Protein AF-A0A7D5LCG8-F1 (afdb_monomer)

Radius of gyration: 19.18 Å; Cα contacts (8 Å, |Δi|>4): 33; chains: 1; bounding box: 35×18×59 Å

Structure (mmCIF, N/CA/C/O backbone):
data_AF-A0A7D5LCG8-F1
#
_entry.id   AF-A0A7D5LCG8-F1
#
loop_
_atom_site.group_PDB
_atom_site.id
_atom_site.type_symbol
_atom_site.label_atom_id
_atom_site.label_alt_id
_atom_site.label_comp_id
_atom_site.label_asym_id
_atom_site.label_entity_id
_atom_site.label_seq_id
_atom_site.pdbx_PDB_ins_code
_atom_site.Cartn_x
_atom_site.Cartn_y
_atom_site.Cartn_z
_atom_site.occupancy
_atom_site.B_iso_or_equiv
_atom_site.auth_seq_id
_atom_site.auth_comp_id
_atom_site.auth_asym_id
_atom_site.auth_atom_id
_atom_site.pdbx_PDB_model_num
ATOM 1 N N . MET A 1 1 ? 17.964 9.855 -30.560 1.00 53.88 1 MET A N 1
ATOM 2 C CA . MET A 1 1 ? 17.223 9.318 -29.397 1.00 53.88 1 MET A CA 1
ATOM 3 C C . MET A 1 1 ? 18.183 9.318 -28.230 1.00 53.88 1 MET A C 1
ATOM 5 O O . MET A 1 1 ? 19.258 8.750 -28.373 1.00 53.88 1 MET A O 1
ATOM 9 N N . VAL A 1 2 ? 17.849 10.000 -27.137 1.00 62.97 2 VAL A N 1
ATOM 10 C CA . VAL A 1 2 ? 18.660 9.919 -25.918 1.00 62.97 2 VAL A CA 1
ATOM 11 C C . VAL A 1 2 ? 18.584 8.485 -25.394 1.00 62.97 2 VAL A C 1
ATOM 13 O O . VAL A 1 2 ? 17.502 7.896 -25.359 1.00 62.97 2 VAL A O 1
ATOM 16 N N . GLY A 1 3 ? 19.738 7.894 -25.083 1.00 62.53 3 GLY A N 1
ATOM 17 C CA . GLY A 1 3 ? 19.782 6.607 -24.395 1.00 62.53 3 GLY A CA 1
ATOM 18 C C . GLY A 1 3 ? 19.054 6.708 -23.048 1.00 62.53 3 GLY A C 1
ATOM 19 O O . GLY A 1 3 ? 18.873 7.821 -22.547 1.00 62.53 3 GLY A O 1
ATOM 20 N N . PRO A 1 4 ? 18.602 5.584 -22.468 1.00 68.06 4 PRO A N 1
ATOM 21 C CA . PRO A 1 4 ? 17.970 5.586 -21.154 1.00 68.06 4 PRO A CA 1
ATOM 22 C C . PRO A 1 4 ? 18.832 6.377 -20.162 1.00 68.06 4 PRO A C 1
ATOM 24 O O . PRO A 1 4 ? 19.996 6.048 -19.961 1.00 68.06 4 PRO A O 1
ATOM 27 N N . SER A 1 5 ? 18.275 7.436 -19.569 1.00 72.62 5 SER A N 1
ATOM 28 C CA . SER A 1 5 ? 18.985 8.289 -18.602 1.00 72.62 5 SER A CA 1
ATOM 29 C C . SER A 1 5 ? 19.243 7.596 -17.260 1.00 72.62 5 SER A C 1
ATOM 31 O O . SER A 1 5 ? 19.907 8.154 -16.394 1.00 72.62 5 SER A O 1
ATOM 33 N N . LEU A 1 6 ? 18.709 6.387 -17.089 1.00 75.12 6 LEU A N 1
ATOM 34 C CA . LEU A 1 6 ? 18.851 5.537 -15.918 1.00 75.12 6 LEU A CA 1
ATOM 35 C C . LEU A 1 6 ? 19.280 4.149 -16.374 1.00 75.12 6 LEU A C 1
ATOM 37 O O . LEU A 1 6 ? 18.752 3.638 -17.368 1.00 75.12 6 LEU A O 1
ATOM 41 N N . SER A 1 7 ? 20.191 3.531 -15.621 1.00 86.50 7 SER A N 1
ATOM 42 C CA . SER A 1 7 ? 20.512 2.123 -15.824 1.00 86.50 7 SER A CA 1
ATOM 43 C C . SER A 1 7 ? 19.283 1.250 -15.536 1.00 86.50 7 SER A C 1
ATOM 45 O O . SER A 1 7 ? 18.367 1.639 -14.799 1.00 86.50 7 SER A O 1
ATOM 47 N N . ASP A 1 8 ? 19.250 0.045 -16.107 1.00 86.31 8 ASP A N 1
ATOM 48 C CA . ASP A 1 8 ? 18.166 -0.907 -15.839 1.00 86.31 8 ASP A CA 1
ATOM 49 C C . ASP A 1 8 ? 18.058 -1.253 -14.347 1.00 86.31 8 ASP A C 1
ATOM 51 O O . ASP A 1 8 ? 16.955 -1.492 -13.848 1.00 86.31 8 ASP A O 1
ATOM 55 N N . GLU A 1 9 ? 19.184 -1.245 -13.629 1.00 88.44 9 GLU A N 1
ATOM 56 C CA . GLU A 1 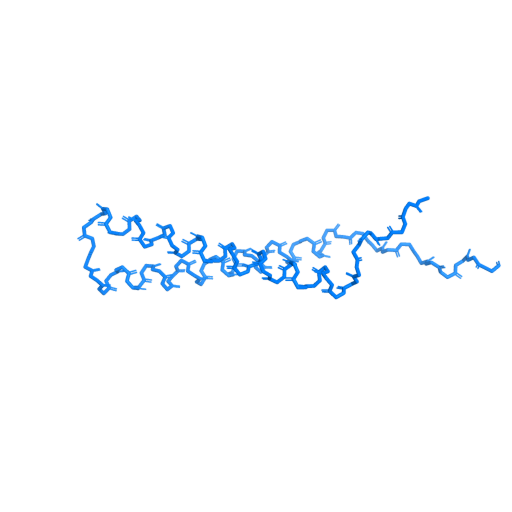9 ? 19.220 -1.476 -12.186 1.00 88.44 9 GLU A CA 1
ATOM 57 C C . GLU A 1 9 ? 18.575 -0.314 -11.422 1.00 88.44 9 GLU A C 1
ATOM 59 O O . GLU A 1 9 ? 17.649 -0.533 -10.635 1.00 88.44 9 GLU A O 1
ATOM 64 N N . ASP A 1 10 ? 18.946 0.931 -11.736 1.00 89.31 10 ASP A N 1
ATOM 65 C CA . ASP A 1 10 ? 18.348 2.116 -11.104 1.00 89.31 10 ASP A CA 1
ATOM 66 C C . ASP A 1 10 ? 16.834 2.155 -11.322 1.00 89.31 10 ASP A C 1
ATOM 68 O O . ASP A 1 10 ? 16.054 2.448 -10.407 1.00 89.31 10 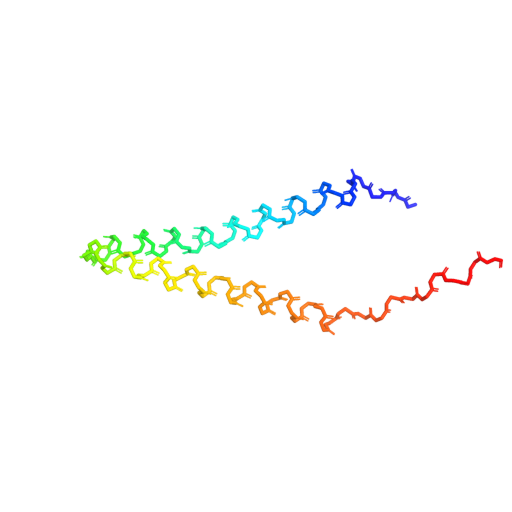ASP A O 1
ATOM 72 N N . ARG A 1 11 ? 16.387 1.778 -12.525 1.00 88.25 11 ARG A N 1
ATOM 73 C CA . ARG A 1 11 ? 14.965 1.680 -12.857 1.00 88.25 11 ARG A CA 1
ATOM 74 C C . ARG A 1 11 ? 14.256 0.609 -12.028 1.00 88.25 11 ARG A C 1
ATOM 76 O O . ARG A 1 11 ? 13.125 0.846 -11.585 1.00 88.25 11 ARG A O 1
ATOM 83 N N . ARG A 1 12 ? 14.868 -0.562 -11.811 1.00 91.56 12 ARG A N 1
ATOM 84 C CA . ARG A 1 12 ? 14.293 -1.636 -10.977 1.00 91.56 12 ARG A CA 1
ATOM 85 C C . ARG A 1 12 ? 14.177 -1.198 -9.525 1.00 91.56 12 ARG A C 1
ATOM 87 O O . ARG A 1 12 ? 13.108 -1.379 -8.934 1.00 91.56 12 ARG A O 1
ATOM 94 N N . VAL A 1 13 ? 15.221 -0.579 -8.978 1.00 94.25 13 VAL A N 1
ATOM 95 C CA . VAL A 1 13 ? 15.232 -0.068 -7.601 1.00 94.25 13 VAL A CA 1
ATOM 96 C C . VAL A 1 13 ? 14.177 1.022 -7.418 1.00 94.25 13 VAL A C 1
ATOM 98 O O . VAL A 1 13 ? 13.357 0.928 -6.499 1.00 94.25 13 VAL A O 1
ATOM 101 N N . ALA A 1 14 ? 14.128 2.010 -8.315 1.00 92.00 14 ALA A N 1
ATOM 102 C CA . ALA A 1 14 ? 13.129 3.077 -8.281 1.00 92.00 14 ALA A CA 1
ATOM 103 C C . ALA A 1 14 ? 11.701 2.520 -8.378 1.00 92.00 14 ALA A C 1
ATOM 105 O O . ALA A 1 14 ? 10.839 2.854 -7.563 1.00 92.00 14 ALA A O 1
ATOM 106 N N . SER A 1 15 ? 11.466 1.589 -9.308 1.00 93.62 15 SER A N 1
ATOM 107 C CA . SER A 1 15 ? 10.167 0.924 -9.459 1.00 93.62 15 SER A CA 1
ATOM 108 C C . SER A 1 15 ? 9.776 0.145 -8.204 1.00 93.62 15 SER A C 1
ATOM 110 O O . SER A 1 15 ? 8.613 0.164 -7.805 1.00 93.62 15 SER A O 1
ATOM 112 N N . ARG A 1 16 ? 10.725 -0.547 -7.562 1.00 95.88 16 ARG A N 1
ATOM 113 C CA . ARG A 1 16 ? 10.471 -1.289 -6.321 1.00 95.88 16 ARG A CA 1
ATOM 114 C C . ARG A 1 16 ? 10.091 -0.346 -5.183 1.00 95.88 16 ARG A C 1
ATOM 116 O O . ARG A 1 16 ? 9.100 -0.606 -4.507 1.00 95.88 16 ARG A O 1
ATOM 123 N N . ARG A 1 17 ? 10.825 0.756 -5.002 1.00 96.44 17 ARG A N 1
ATOM 124 C CA . ARG A 1 17 ? 10.519 1.776 -3.985 1.00 96.44 17 ARG A CA 1
ATOM 125 C C . ARG A 1 17 ? 9.140 2.392 -4.195 1.00 96.44 17 ARG A C 1
ATOM 127 O O . ARG A 1 17 ? 8.386 2.491 -3.236 1.00 96.44 17 ARG A O 1
ATOM 134 N N . LEU A 1 18 ? 8.782 2.720 -5.436 1.00 96.62 18 LEU A N 1
ATOM 135 C CA . LEU A 1 18 ? 7.465 3.269 -5.763 1.00 96.62 18 LEU A CA 1
ATOM 136 C C . LEU A 1 18 ? 6.331 2.291 -5.425 1.00 96.62 18 LEU A C 1
ATOM 138 O O . LEU A 1 18 ? 5.347 2.677 -4.801 1.00 96.62 18 LEU A O 1
ATOM 142 N N . LYS A 1 19 ? 6.487 1.012 -5.789 1.00 96.56 19 LYS A N 1
ATOM 143 C CA . LYS A 1 19 ? 5.513 -0.046 -5.474 1.00 96.56 19 LYS A CA 1
ATOM 144 C C . LYS A 1 19 ? 5.311 -0.211 -3.969 1.00 96.56 19 LYS A C 1
ATOM 146 O O . LYS A 1 19 ? 4.177 -0.287 -3.512 1.00 96.56 19 LYS A O 1
ATOM 151 N N . VAL A 1 20 ? 6.406 -0.242 -3.208 1.00 97.81 20 VAL A N 1
ATOM 152 C CA . VAL A 1 20 ? 6.354 -0.327 -1.741 1.00 97.81 20 VAL A CA 1
ATOM 153 C C . VAL A 1 20 ? 5.700 0.923 -1.152 1.00 97.81 20 VAL A C 1
ATOM 155 O O . VAL A 1 20 ? 4.805 0.801 -0.323 1.00 97.81 20 VAL A O 1
ATOM 158 N N . GLY A 1 21 ? 6.085 2.111 -1.624 1.00 97.50 21 GLY A N 1
ATOM 159 C CA . GLY A 1 21 ? 5.501 3.381 -1.195 1.00 97.50 21 GLY A CA 1
ATOM 160 C C . GLY A 1 21 ? 3.991 3.438 -1.419 1.00 97.50 21 GLY A C 1
ATOM 161 O O . GLY A 1 21 ? 3.264 3.820 -0.511 1.00 97.50 21 GLY A O 1
ATOM 162 N N . PHE A 1 22 ? 3.504 2.983 -2.575 1.00 97.81 22 PHE A N 1
ATOM 163 C CA . PHE A 1 22 ? 2.070 2.900 -2.860 1.00 97.81 22 PHE A CA 1
ATOM 164 C C . PHE A 1 22 ? 1.319 2.042 -1.832 1.00 97.81 22 PHE A C 1
ATOM 166 O O . PHE A 1 22 ? 0.334 2.497 -1.256 1.00 97.81 22 PHE A O 1
ATOM 173 N N . VAL A 1 23 ? 1.801 0.826 -1.556 1.00 98.06 2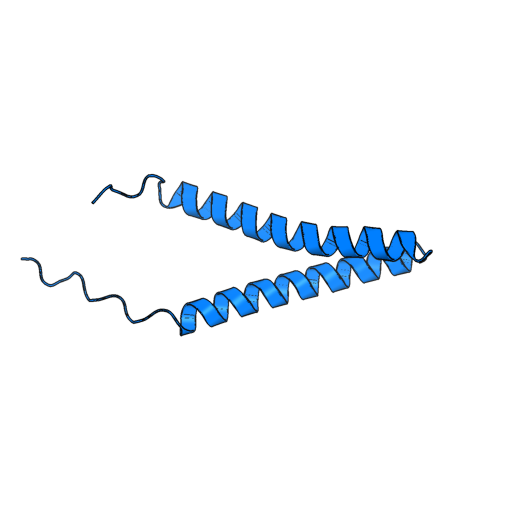3 VAL A N 1
ATOM 174 C CA . VAL A 1 23 ? 1.153 -0.072 -0.585 1.00 98.06 23 VAL A CA 1
ATOM 175 C C . VAL A 1 23 ? 1.187 0.524 0.826 1.00 98.06 23 VAL A C 1
ATOM 177 O O . VAL A 1 23 ? 0.179 0.485 1.528 1.00 98.06 23 VAL A O 1
ATOM 180 N N . LEU A 1 24 ? 2.312 1.126 1.226 1.00 98.19 24 LEU A N 1
ATOM 181 C CA . LEU A 1 24 ? 2.438 1.798 2.521 1.00 98.19 24 LEU A CA 1
ATOM 182 C C . LEU A 1 24 ? 1.504 3.003 2.649 1.00 98.19 24 LEU A C 1
ATOM 184 O O . LEU A 1 24 ? 0.924 3.197 3.712 1.00 98.19 24 LEU A O 1
ATOM 188 N N . LEU A 1 25 ? 1.321 3.789 1.586 1.00 98.19 25 LEU A N 1
ATOM 189 C CA . LEU A 1 25 ? 0.389 4.918 1.578 1.00 98.19 25 LEU A CA 1
ATOM 190 C C . LEU A 1 25 ? -1.059 4.452 1.760 1.00 98.19 25 LEU A C 1
ATOM 192 O O . LEU A 1 25 ? -1.785 5.031 2.565 1.00 98.19 25 LEU A O 1
ATOM 196 N N . VAL A 1 26 ? -1.467 3.385 1.068 1.00 98.00 26 VAL A N 1
ATOM 197 C CA . VAL A 1 26 ? -2.809 2.794 1.220 1.00 98.00 26 VAL A CA 1
ATOM 198 C C . VAL A 1 26 ? -3.016 2.276 2.647 1.00 98.00 26 VAL A C 1
ATOM 200 O O . VAL A 1 26 ? -4.014 2.601 3.289 1.00 98.00 26 VAL A O 1
ATOM 203 N N . ALA A 1 27 ? -2.050 1.521 3.173 1.00 97.50 27 ALA A N 1
ATOM 204 C CA . ALA A 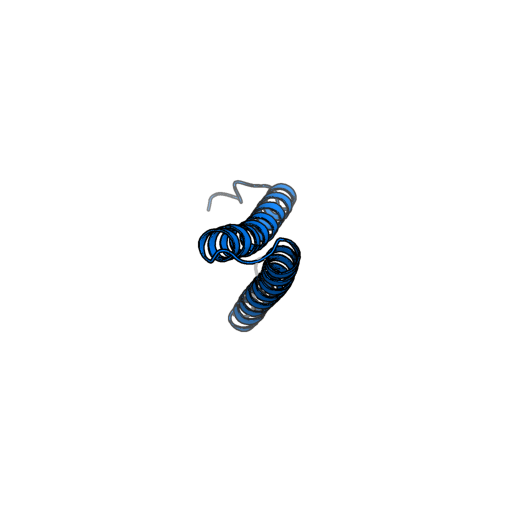1 27 ? -2.110 0.975 4.525 1.00 97.50 27 ALA A CA 1
ATOM 205 C C . ALA A 1 27 ? -2.116 2.080 5.601 1.00 97.50 27 ALA A C 1
ATOM 207 O O . ALA A 1 27 ? -2.924 2.044 6.528 1.00 97.50 27 ALA A O 1
ATOM 208 N N . GLY A 1 28 ? -1.265 3.098 5.453 1.00 97.88 28 GLY A N 1
ATOM 209 C CA . GLY A 1 28 ? -1.206 4.255 6.349 1.00 97.88 28 GLY A CA 1
ATOM 210 C C . GLY A 1 28 ? -2.477 5.105 6.306 1.00 97.88 28 GLY A C 1
ATOM 211 O O . GLY A 1 28 ? -2.938 5.572 7.345 1.00 97.88 28 GLY A O 1
ATOM 212 N N . SER A 1 29 ? -3.101 5.244 5.134 1.00 97.62 29 SER A N 1
ATOM 213 C CA . SER A 1 29 ? -4.403 5.903 5.005 1.00 97.62 29 SER A CA 1
ATOM 214 C C . SER A 1 29 ? -5.484 5.160 5.791 1.00 97.62 29 SER A C 1
ATOM 216 O O . SER A 1 29 ? -6.197 5.781 6.577 1.00 97.62 29 SER A O 1
ATOM 218 N N . ALA A 1 30 ? -5.549 3.831 5.6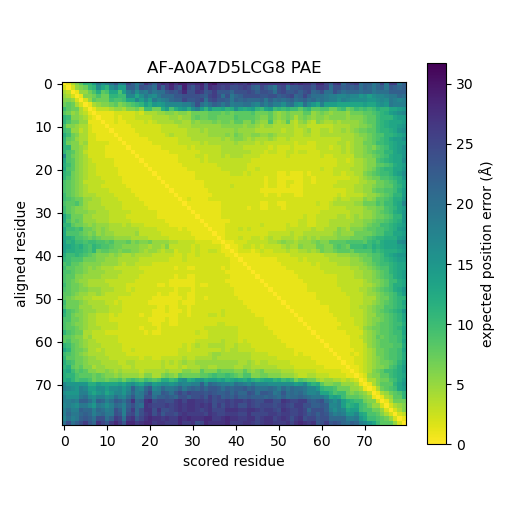75 1.00 96.94 30 ALA A N 1
ATOM 219 C CA . ALA A 1 30 ? -6.488 3.027 6.455 1.00 96.94 30 ALA A CA 1
ATOM 220 C C . ALA A 1 30 ? -6.240 3.134 7.968 1.00 96.94 30 ALA A C 1
ATOM 222 O O . ALA A 1 30 ? -7.204 3.193 8.735 1.00 96.94 30 ALA A O 1
ATOM 223 N N . ALA A 1 31 ? -4.975 3.224 8.398 1.00 96.69 31 ALA A N 1
ATOM 224 C CA . ALA A 1 31 ? -4.627 3.476 9.797 1.00 96.69 31 ALA A CA 1
ATOM 225 C C . ALA A 1 31 ? -5.216 4.807 10.290 1.00 96.69 31 ALA A C 1
ATOM 227 O O . ALA A 1 31 ? -5.906 4.841 11.308 1.00 96.69 31 ALA A O 1
ATOM 228 N N . LEU A 1 32 ? -4.985 5.894 9.544 1.00 97.44 32 LEU A N 1
ATOM 229 C CA . LEU A 1 32 ? -5.457 7.235 9.898 1.00 97.44 32 LEU A CA 1
ATOM 230 C C . LEU A 1 32 ? -6.985 7.340 9.877 1.00 97.44 32 LEU A C 1
ATOM 232 O O . LEU A 1 32 ? -7.563 7.993 10.742 1.00 97.44 32 LEU A O 1
ATOM 236 N N . VAL A 1 33 ? -7.649 6.707 8.908 1.00 97.62 33 VAL A N 1
ATOM 237 C CA . VAL A 1 33 ? -9.118 6.673 8.832 1.00 97.62 33 VAL A CA 1
ATOM 238 C C . VAL A 1 33 ? -9.702 5.897 10.012 1.00 97.62 33 VAL A C 1
ATOM 240 O O . VAL A 1 33 ? -10.624 6.382 10.660 1.00 97.62 33 VAL A O 1
ATOM 243 N N . SER A 1 34 ? -9.135 4.734 10.340 1.00 96.25 34 SER A N 1
ATOM 244 C CA . SER A 1 34 ? -9.601 3.914 11.469 1.00 96.25 34 SER A CA 1
ATOM 245 C C . SER A 1 34 ? -9.406 4.630 12.805 1.00 96.25 34 SER A C 1
ATOM 247 O O . SER A 1 34 ? -10.304 4.621 13.645 1.00 96.25 34 SER A O 1
ATOM 249 N N . TYR A 1 35 ? -8.267 5.307 12.976 1.00 95.06 35 TYR A N 1
ATOM 250 C CA . TYR A 1 35 ? -7.989 6.108 14.165 1.00 95.06 35 TYR A CA 1
ATOM 251 C C . TYR A 1 35 ? -8.997 7.253 14.329 1.00 95.06 35 TYR A C 1
ATOM 253 O O . TYR A 1 35 ? -9.559 7.431 15.407 1.00 95.06 35 TYR A O 1
ATOM 261 N N . GLN A 1 36 ? -9.290 7.982 13.248 1.00 96.06 36 GLN A N 1
ATOM 262 C CA . GLN A 1 36 ? -10.298 9.049 13.259 1.00 96.06 36 GLN A CA 1
ATOM 263 C C . GLN A 1 36 ? -11.716 8.527 13.523 1.00 96.06 36 GLN A C 1
ATOM 265 O O . GLN A 1 36 ? -12.520 9.227 14.131 1.00 96.06 36 GLN A O 1
ATOM 270 N N . ALA A 1 37 ? -12.016 7.295 13.112 1.00 96.38 37 ALA A N 1
ATOM 271 C CA . ALA A 1 37 ? -13.293 6.642 13.380 1.00 96.38 37 ALA A CA 1
ATOM 272 C C . ALA A 1 37 ? -13.431 6.116 14.825 1.00 96.38 37 ALA A C 1
ATOM 274 O O . ALA A 1 37 ? -14.462 5.536 15.160 1.00 96.38 37 ALA A O 1
ATOM 275 N N . GLY A 1 38 ? -12.411 6.282 15.678 1.00 94.88 38 GLY A N 1
ATOM 276 C CA . GLY A 1 38 ? -12.422 5.778 17.054 1.00 94.88 38 GLY A CA 1
ATOM 277 C C . GLY A 1 38 ? -12.324 4.253 17.150 1.00 94.88 38 GLY A C 1
ATOM 278 O O . GLY A 1 38 ? -12.743 3.672 18.150 1.00 94.88 38 GLY A O 1
ATOM 279 N N . ALA A 1 39 ? -11.797 3.594 16.113 1.00 93.25 39 ALA A N 1
ATOM 280 C CA . ALA A 1 39 ? -11.614 2.149 16.111 1.00 93.25 39 ALA A CA 1
ATOM 281 C C .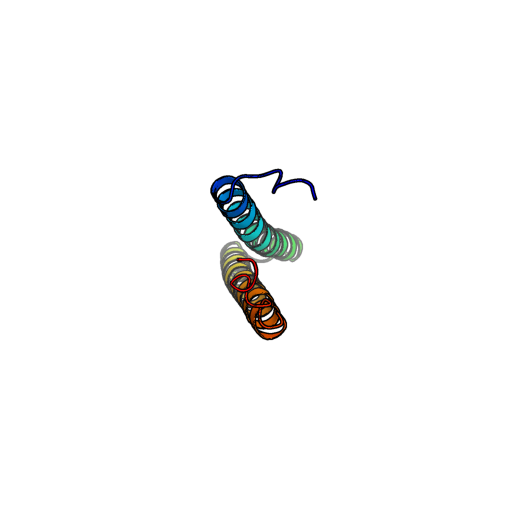 ALA A 1 39 ? -10.622 1.717 17.202 1.00 93.25 39 ALA A C 1
ATOM 283 O O . ALA A 1 39 ? -9.645 2.411 17.500 1.00 93.25 39 ALA A O 1
ATOM 284 N N . SER A 1 40 ? -10.830 0.528 17.768 1.00 96.25 40 SER A N 1
ATOM 285 C CA . SER A 1 40 ? -9.875 -0.031 18.727 1.00 96.25 40 SER A CA 1
ATOM 286 C C . SER A 1 40 ? -8.499 -0.271 18.071 1.00 96.25 40 SER A C 1
ATOM 288 O O . SER A 1 40 ? -8.400 -0.398 16.842 1.00 96.25 40 SER A O 1
ATOM 290 N N . PRO A 1 41 ? -7.413 -0.411 18.856 1.00 95.00 41 PRO A N 1
ATOM 291 C CA . PRO A 1 41 ? -6.095 -0.739 18.306 1.00 95.00 41 PRO A CA 1
ATOM 292 C C . PRO A 1 41 ? -6.094 -2.039 17.491 1.00 95.00 41 PRO A C 1
ATOM 294 O O . PRO A 1 41 ? -5.458 -2.119 16.441 1.00 95.00 41 PRO A O 1
ATOM 297 N N . THR A 1 42 ? -6.857 -3.043 17.935 1.00 97.06 42 THR A N 1
ATOM 298 C CA . THR A 1 42 ? -7.013 -4.316 17.219 1.00 97.06 42 THR A CA 1
ATOM 299 C C . THR A 1 42 ? -7.751 -4.138 15.895 1.00 97.06 42 THR A C 1
ATOM 301 O O . THR A 1 42 ? -7.295 -4.654 14.877 1.00 97.06 42 THR A O 1
ATOM 304 N N . GLN A 1 43 ? -8.837 -3.363 15.869 1.00 96.62 43 GLN A N 1
ATOM 305 C CA . GLN A 1 43 ? -9.566 -3.049 14.636 1.00 96.62 43 GLN A CA 1
ATOM 306 C C . GLN A 1 43 ? -8.702 -2.255 13.652 1.00 96.62 43 GLN A C 1
ATOM 308 O O . GLN A 1 43 ? -8.691 -2.561 12.462 1.00 96.62 43 GLN A O 1
ATOM 313 N N . THR A 1 44 ? -7.923 -1.293 14.148 1.00 96.88 44 THR A N 1
ATOM 314 C CA . THR A 1 44 ? -6.979 -0.516 13.335 1.00 96.88 44 THR A CA 1
ATOM 315 C C . THR A 1 44 ? -5.917 -1.423 12.712 1.00 96.88 44 THR A C 1
ATOM 317 O O . THR A 1 44 ? -5.675 -1.343 11.511 1.00 96.88 44 THR A O 1
ATOM 320 N N . ALA A 1 45 ? -5.323 -2.339 13.484 1.00 96.62 45 ALA A N 1
ATOM 321 C CA . ALA A 1 45 ? -4.336 -3.287 12.964 1.00 96.62 45 ALA A CA 1
ATOM 322 C C . ALA A 1 45 ? -4.920 -4.192 11.865 1.00 96.62 45 ALA A C 1
ATOM 324 O O . ALA A 1 45 ? -4.280 -4.408 10.833 1.00 96.62 45 ALA A O 1
ATOM 325 N N . VAL A 1 46 ? -6.156 -4.668 12.049 1.00 97.94 46 VAL A N 1
ATOM 326 C CA . VAL A 1 46 ? -6.879 -5.440 11.027 1.00 97.94 46 VAL A CA 1
ATOM 327 C C . VAL A 1 46 ? -7.133 -4.593 9.781 1.00 97.94 46 VAL A C 1
ATOM 329 O O . VAL A 1 46 ? -6.840 -5.049 8.678 1.00 97.94 46 VAL A O 1
ATOM 332 N N . ALA A 1 47 ? -7.612 -3.356 9.931 1.00 97.06 47 ALA A N 1
ATOM 333 C CA . ALA A 1 47 ? -7.870 -2.454 8.810 1.00 97.06 47 ALA A CA 1
ATOM 334 C C . ALA A 1 47 ? -6.600 -2.173 7.994 1.00 97.06 47 ALA A C 1
ATOM 336 O O . ALA A 1 47 ? -6.629 -2.233 6.766 1.00 97.06 47 ALA A O 1
ATOM 337 N N . VAL A 1 48 ? -5.471 -1.943 8.667 1.00 97.88 48 VAL A N 1
ATOM 338 C CA . VAL A 1 48 ? -4.159 -1.772 8.027 1.00 97.88 48 VAL A CA 1
ATOM 339 C C . VAL A 1 48 ? -3.744 -3.033 7.275 1.00 97.88 48 VAL A C 1
ATOM 341 O O . VAL A 1 48 ? -3.318 -2.939 6.124 1.00 97.88 48 VAL A O 1
ATOM 344 N N . GLY A 1 49 ? -3.901 -4.212 7.884 1.00 98.06 49 GLY A N 1
ATOM 345 C CA . GLY A 1 49 ? -3.608 -5.491 7.236 1.00 98.06 49 GLY A CA 1
ATOM 346 C C . GLY A 1 49 ? -4.453 -5.714 5.979 1.00 98.06 49 GLY A C 1
ATOM 347 O O . GLY A 1 49 ? -3.916 -6.012 4.912 1.00 98.06 49 GLY A O 1
ATOM 348 N N . VAL A 1 50 ? -5.766 -5.492 6.075 1.00 98.25 50 VAL A N 1
ATOM 349 C CA . VAL A 1 50 ? -6.702 -5.603 4.945 1.00 98.25 50 VAL A CA 1
ATOM 350 C C . VAL A 1 50 ? -6.358 -4.596 3.849 1.00 98.25 50 VAL A C 1
ATOM 352 O O . VAL A 1 50 ? -6.304 -4.963 2.677 1.00 98.25 50 VAL A O 1
ATOM 355 N N . ALA A 1 51 ? -6.060 -3.348 4.208 1.00 97.75 51 ALA A N 1
ATOM 356 C CA . ALA A 1 51 ? -5.686 -2.313 3.253 1.00 97.75 51 ALA A CA 1
ATOM 357 C C . ALA A 1 51 ? -4.343 -2.603 2.566 1.00 97.75 51 ALA A C 1
ATOM 359 O O . ALA A 1 51 ? -4.213 -2.372 1.366 1.00 97.75 51 ALA A O 1
ATOM 360 N N . ALA A 1 52 ? -3.360 -3.159 3.278 1.00 98.25 52 ALA A N 1
ATOM 361 C CA . ALA A 1 52 ? -2.090 -3.577 2.686 1.00 98.25 52 ALA A CA 1
ATOM 362 C C . ALA A 1 52 ? -2.284 -4.720 1.676 1.00 98.25 52 ALA A C 1
ATOM 364 O O . ALA A 1 52 ? -1.715 -4.685 0.579 1.00 98.25 52 ALA A O 1
ATOM 365 N N . LEU A 1 53 ? -3.125 -5.706 2.012 1.00 98.38 53 LEU A N 1
ATOM 366 C CA . LEU A 1 53 ? -3.496 -6.789 1.099 1.00 98.38 53 LEU A CA 1
ATOM 367 C C . LEU A 1 53 ? -4.243 -6.250 -0.126 1.00 98.38 53 LEU A C 1
ATOM 369 O O . LEU A 1 53 ? -3.868 -6.568 -1.254 1.00 98.38 53 LEU A O 1
ATOM 373 N N . ALA A 1 54 ? -5.236 -5.384 0.080 1.00 98.31 54 ALA A N 1
ATOM 374 C CA . ALA A 1 54 ? -6.003 -4.758 -0.993 1.00 98.31 54 ALA A CA 1
ATOM 375 C C . ALA A 1 54 ? -5.118 -3.886 -1.899 1.00 98.31 54 ALA A C 1
ATOM 377 O O . ALA A 1 54 ? -5.184 -4.005 -3.120 1.00 98.31 54 ALA A O 1
ATOM 378 N N . GLY A 1 55 ? -4.235 -3.066 -1.324 1.00 97.56 55 GLY A N 1
ATOM 379 C CA . GLY A 1 55 ? -3.275 -2.247 -2.064 1.00 97.56 55 GLY A CA 1
ATOM 380 C C . GLY A 1 55 ? -2.301 -3.095 -2.883 1.00 97.56 55 GLY A C 1
ATOM 381 O O . GLY A 1 55 ? -2.022 -2.782 -4.041 1.00 97.56 55 GLY A O 1
ATOM 382 N N . THR A 1 56 ? -1.833 -4.214 -2.326 1.00 98.00 56 THR A N 1
ATOM 383 C CA . THR A 1 56 ? -0.976 -5.169 -3.044 1.00 98.00 56 THR A CA 1
ATOM 384 C C . THR A 1 56 ? -1.729 -5.849 -4.187 1.00 98.00 56 THR A C 1
ATOM 386 O O . THR A 1 56 ? -1.207 -5.920 -5.301 1.00 98.00 56 THR A O 1
ATOM 389 N N . ALA A 1 57 ? -2.960 -6.306 -3.944 1.00 98.25 57 ALA A N 1
ATOM 390 C CA . ALA A 1 57 ? -3.812 -6.930 -4.953 1.00 98.25 57 ALA A CA 1
ATOM 391 C C . ALA A 1 57 ? -4.141 -5.959 -6.097 1.00 98.25 57 ALA A C 1
ATOM 393 O O . ALA A 1 57 ? -4.014 -6.319 -7.267 1.00 98.25 57 ALA A O 1
ATOM 394 N N . LEU A 1 58 ? -4.472 -4.708 -5.769 1.00 97.69 58 LEU A N 1
ATOM 395 C CA . LEU A 1 58 ? -4.728 -3.647 -6.740 1.00 97.69 58 LEU A CA 1
ATOM 396 C C . LEU A 1 58 ? -3.487 -3.355 -7.587 1.00 97.69 58 LEU A C 1
ATOM 398 O O . LEU A 1 58 ? -3.566 -3.317 -8.814 1.00 97.69 58 LEU A O 1
ATOM 402 N N . LEU A 1 59 ? -2.324 -3.194 -6.952 1.00 97.12 59 LEU A N 1
ATOM 403 C CA . LEU A 1 59 ? -1.071 -2.976 -7.669 1.00 97.12 59 LEU A CA 1
ATOM 404 C C . LEU A 1 59 ? -0.744 -4.156 -8.594 1.00 97.12 59 LEU A C 1
ATOM 406 O O . LEU A 1 59 ? -0.340 -3.953 -9.740 1.00 97.12 59 LEU A O 1
ATOM 410 N N . TRP A 1 60 ? -0.919 -5.389 -8.116 1.00 97.75 60 TRP A N 1
ATOM 411 C CA . TRP A 1 60 ? -0.735 -6.586 -8.931 1.00 97.75 60 TRP A CA 1
ATOM 412 C C . TRP A 1 60 ? -1.674 -6.588 -10.140 1.00 97.75 60 TRP A C 1
ATOM 414 O O . TRP A 1 60 ? -1.204 -6.803 -11.259 1.00 97.75 60 TRP A O 1
ATOM 424 N N . PHE A 1 61 ? -2.955 -6.283 -9.927 1.00 97.19 61 PHE A N 1
ATOM 425 C CA . PHE A 1 61 ? -3.970 -6.223 -10.974 1.00 97.19 61 PHE A CA 1
ATOM 426 C C . PHE A 1 61 ? -3.615 -5.184 -12.041 1.00 97.19 61 PHE A C 1
ATOM 428 O O . PHE A 1 61 ? -3.569 -5.511 -13.224 1.00 97.19 61 PHE A O 1
ATOM 435 N N . VAL A 1 62 ? -3.249 -3.966 -11.634 1.00 96.12 62 VAL A N 1
ATOM 436 C CA . VAL A 1 62 ? -2.827 -2.906 -12.562 1.00 96.12 62 VAL A CA 1
ATOM 437 C C . VAL A 1 62 ? -1.600 -3.339 -13.365 1.00 96.12 62 VAL A C 1
ATOM 439 O O . VAL A 1 62 ? -1.570 -3.206 -14.586 1.00 96.12 62 VAL A O 1
ATOM 442 N N . LEU A 1 63 ? -0.587 -3.914 -12.712 1.00 95.00 63 LEU A N 1
ATOM 443 C CA . LEU A 1 63 ? 0.616 -4.386 -13.402 1.00 95.00 63 LEU A CA 1
ATOM 444 C C . LEU A 1 63 ? 0.353 -5.588 -14.315 1.00 95.00 63 LEU A C 1
ATOM 446 O O . LEU A 1 63 ? 1.119 -5.800 -15.258 1.00 95.00 63 LEU A O 1
ATOM 450 N N . ARG A 1 64 ? -0.647 -6.416 -14.006 1.00 95.56 64 ARG A N 1
ATOM 451 C CA . ARG A 1 64 ? -1.085 -7.537 -14.843 1.00 95.56 64 ARG A CA 1
ATOM 452 C C . ARG A 1 64 ? -1.794 -7.017 -16.087 1.00 95.56 64 ARG A C 1
ATOM 454 O O . ARG A 1 64 ? -1.390 -7.392 -17.183 1.00 95.56 64 ARG A O 1
ATOM 461 N N . LEU A 1 65 ? -2.750 -6.112 -15.904 1.00 95.69 65 LEU A N 1
ATOM 462 C CA . LEU A 1 65 ? -3.504 -5.476 -16.979 1.00 95.69 65 LEU A CA 1
ATOM 463 C C . LEU A 1 65 ? -2.578 -4.716 -17.936 1.00 95.69 65 LEU A C 1
ATOM 465 O O . LEU A 1 65 ? -2.639 -4.903 -19.145 1.00 95.69 65 LEU A O 1
ATOM 469 N N . LEU A 1 66 ? -1.637 -3.929 -17.407 1.00 92.50 66 LEU A N 1
ATOM 470 C CA . LEU A 1 66 ? -0.668 -3.204 -18.237 1.00 92.50 66 LEU A CA 1
ATOM 471 C C . LEU A 1 66 ? 0.194 -4.135 -19.100 1.00 92.50 66 LEU A C 1
ATOM 473 O O . LEU A 1 66 ? 0.547 -3.768 -20.215 1.00 92.50 66 LEU A O 1
ATOM 477 N N . ARG A 1 67 ? 0.520 -5.338 -18.611 1.00 91.38 67 ARG A N 1
ATOM 478 C CA . ARG A 1 67 ? 1.255 -6.345 -19.393 1.00 91.38 67 ARG A CA 1
ATOM 479 C C . ARG A 1 67 ? 0.414 -6.955 -20.512 1.00 91.38 67 ARG A C 1
ATOM 481 O O . ARG A 1 67 ? 0.978 -7.333 -21.528 1.00 91.38 67 ARG A O 1
ATOM 488 N N . GLU A 1 68 ? -0.899 -7.058 -20.331 1.00 90.62 68 GLU A N 1
ATOM 489 C CA . GLU A 1 68 ? -1.821 -7.551 -21.366 1.00 90.62 68 GLU A CA 1
ATOM 490 C C . GLU A 1 68 ? -2.042 -6.518 -22.472 1.00 90.62 68 GLU A C 1
ATOM 492 O O . GLU A 1 68 ? -2.181 -6.880 -23.635 1.00 90.62 68 GLU A O 1
ATOM 497 N N . LEU A 1 69 ? -2.028 -5.232 -22.116 1.00 90.44 69 LEU A N 1
ATOM 498 C CA . LEU A 1 69 ? -2.231 -4.131 -23.057 1.00 90.44 69 LEU A CA 1
ATOM 499 C C . LEU A 1 69 ? -0.963 -3.740 -23.830 1.00 90.44 69 LEU A C 1
ATOM 501 O O . LEU A 1 69 ? -1.054 -2.973 -24.787 1.00 90.44 69 LEU A O 1
ATOM 505 N N . GLN A 1 70 ? 0.220 -4.218 -23.428 1.00 86.81 70 GLN A N 1
ATOM 506 C CA . GLN A 1 70 ? 1.457 -3.912 -24.143 1.00 86.81 70 GLN A CA 1
ATOM 507 C C . GLN A 1 70 ? 1.484 -4.646 -25.494 1.00 86.81 70 GLN A C 1
ATOM 509 O O . GLN A 1 70 ? 1.506 -5.877 -25.513 1.00 86.81 70 GLN A O 1
ATOM 514 N N . PRO A 1 71 ? 1.522 -3.922 -26.631 1.00 75.94 71 PRO A N 1
ATOM 515 C CA . PRO A 1 71 ? 1.629 -4.557 -27.935 1.00 75.94 71 PRO A CA 1
ATOM 516 C C . PRO A 1 71 ? 2.957 -5.328 -28.051 1.00 75.94 71 PRO A C 1
ATOM 518 O O . PRO A 1 71 ? 3.953 -4.924 -27.432 1.00 75.94 71 PRO A O 1
ATOM 521 N N . PRO A 1 72 ? 3.003 -6.415 -28.850 1.00 73.12 72 PRO A N 1
ATOM 522 C CA . PRO A 1 72 ? 4.237 -7.146 -29.101 1.00 73.12 72 PRO A CA 1
ATOM 523 C C . PRO A 1 72 ? 5.311 -6.162 -29.567 1.00 73.12 72 PRO A C 1
ATOM 525 O O . PRO A 1 72 ? 5.099 -5.413 -30.522 1.00 73.12 72 PRO A O 1
ATOM 528 N N . SER A 1 73 ? 6.447 -6.116 -28.868 1.00 73.25 73 SER A N 1
ATOM 529 C CA . SER A 1 73 ? 7.527 -5.213 -29.267 1.00 73.25 73 SER A CA 1
ATOM 530 C C . SER A 1 73 ? 8.003 -5.597 -30.671 1.00 73.25 73 SER A C 1
ATO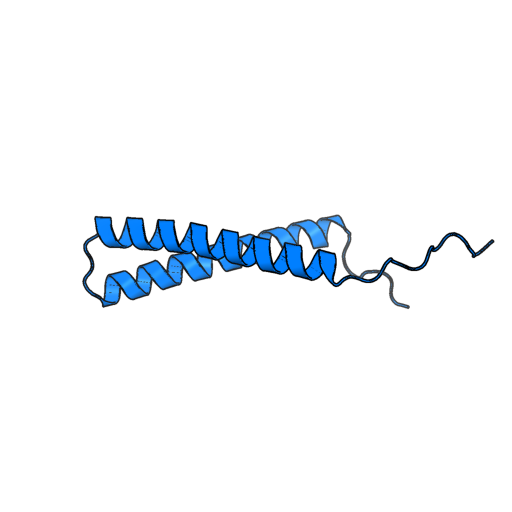M 532 O O . SER A 1 73 ? 8.274 -6.779 -30.896 1.00 73.25 73 SER A O 1
ATOM 534 N N . PRO A 1 74 ? 8.105 -4.640 -31.613 1.00 66.38 74 PRO A N 1
ATOM 535 C CA . PRO A 1 74 ? 8.577 -4.924 -32.959 1.00 66.38 74 PRO A CA 1
ATOM 536 C C . PRO A 1 74 ? 9.982 -5.520 -32.873 1.00 66.38 74 PRO A C 1
ATOM 538 O O . PRO A 1 74 ? 10.873 -4.955 -32.233 1.0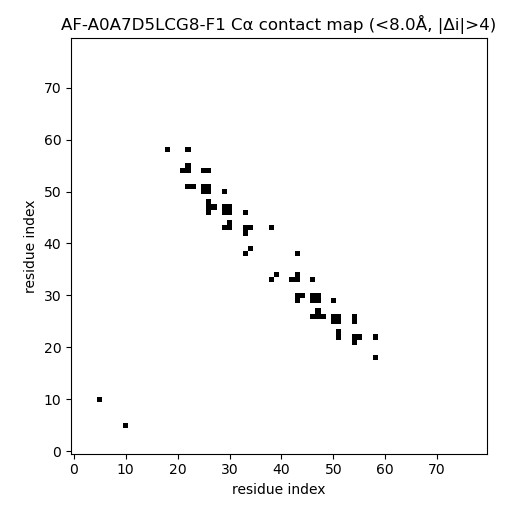0 66.38 74 PRO A O 1
ATOM 541 N N . ASP A 1 75 ? 10.143 -6.690 -33.487 1.00 69.56 75 ASP A N 1
ATOM 542 C CA . ASP A 1 75 ? 11.379 -7.458 -33.492 1.00 69.56 75 ASP A CA 1
ATOM 543 C C . ASP A 1 75 ? 12.542 -6.585 -33.991 1.00 69.56 75 ASP A C 1
ATOM 545 O O . ASP A 1 75 ? 12.610 -6.178 -35.153 1.00 69.56 75 ASP A O 1
ATOM 549 N N . ARG A 1 76 ? 13.469 -6.260 -33.083 1.00 68.19 76 ARG A N 1
ATOM 550 C CA . ARG A 1 76 ? 14.647 -5.422 -33.358 1.00 68.19 76 ARG A CA 1
ATOM 551 C C . ARG A 1 76 ? 15.707 -6.147 -34.202 1.00 68.19 76 ARG A C 1
ATOM 553 O O . ARG A 1 76 ? 16.745 -5.555 -34.482 1.00 68.19 76 ARG A O 1
ATOM 560 N N . ARG A 1 77 ? 15.463 -7.395 -34.626 1.00 65.88 77 ARG A N 1
ATOM 561 C CA . ARG A 1 77 ? 16.395 -8.241 -35.398 1.00 65.88 77 ARG A CA 1
ATOM 562 C C . ARG A 1 77 ? 16.513 -7.923 -36.899 1.00 65.88 77 ARG A C 1
ATOM 564 O O . ARG A 1 77 ? 17.212 -8.646 -37.598 1.00 65.88 77 ARG A O 1
ATOM 571 N N . ARG A 1 78 ? 15.892 -6.856 -37.419 1.00 61.66 78 ARG A N 1
ATOM 572 C CA . ARG A 1 78 ? 15.988 -6.454 -38.846 1.00 61.66 78 ARG A CA 1
ATOM 573 C C . ARG A 1 78 ? 16.820 -5.187 -39.105 1.00 61.66 78 ARG A C 1
ATOM 575 O O . ARG A 1 78 ? 16.424 -4.328 -39.887 1.00 61.66 78 ARG A O 1
ATOM 582 N N . ARG A 1 79 ? 17.971 -5.043 -38.450 1.00 60.88 79 ARG A N 1
ATOM 583 C CA . ARG A 1 79 ? 19.015 -4.093 -38.881 1.00 60.88 79 ARG A CA 1
ATOM 584 C C . ARG A 1 79 ? 20.370 -4.796 -38.900 1.00 60.88 79 ARG A C 1
ATOM 586 O O . ARG A 1 79 ? 21.175 -4.606 -37.995 1.00 60.88 79 ARG A 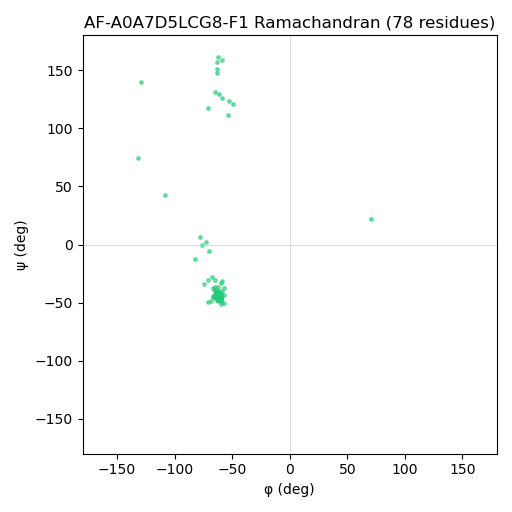O 1
ATOM 593 N N . TYR A 1 80 ? 20.546 -5.636 -39.912 1.00 58.50 80 TYR A N 1
ATOM 594 C CA . TYR A 1 80 ? 21.836 -5.934 -40.527 1.00 58.50 80 TYR A CA 1
ATOM 595 C C . TYR A 1 80 ? 21.778 -5.391 -41.949 1.00 58.50 80 TYR A C 1
ATOM 597 O O . TYR A 1 80 ? 20.679 -5.500 -42.546 1.00 58.50 80 TYR A O 1
#

Sequence (80 aa):
MVGPSLSDEDRRVASRRLKVGFVLLVAGSAALVSYQAGASPTQTAVAVGVAALAGTALLWFVLRLLRELQPPSPDRRRRY

Organism: NCBI:txid2743089

Foldseek 3Di:
DDDPPDDPVRVVVVVVVVLVVQLVVQLVVQLVVCVVVVHDPVVSVVSSVVSSVVSNVVVVVVVVVVVVPDDDDPPPPPDD

pLDDT: mean 89.77, std 12.17, range [53.88, 98.38]

Mean predicted aligned error: 7.04 Å

Secondary structure (DSSP, 8-state):
-PPPSS-HHHHHHHHHHHHHHHHHHHHHHHHHHHHHTT--HHHHHHHHHHHHHHHHHHHHHHHHHHHHHSPPPP-TT---

Solvent-accessible surface area (backbone atoms only — not comparable to full-atom values): 4571 Å² total; per-residue (Å²): 130,85,70,78,93,56,55,74,64,57,50,51,52,53,52,50,51,51,55,52,50,52,25,50,51,42,15,49,48,35,35,54,53,28,54,75,69,68,46,50,74,67,55,24,53,50,42,22,52,53,28,34,51,49,34,47,51,50,52,49,49,54,58,51,50,54,60,71,70,53,72,83,75,79,78,81,84,82,76,127